Protein AF-A0A258FAR1-F1 (afdb_monomer)

Foldseek 3Di:
DDDDADDPPDDPPPDDPDDPPHDDDDDPDDDAQKWKADPNDTHHDPPQWFDFDAQAIKMWGNDQLPDAKFKDAPNHTFAFDPDDDRTGMTRCGRGTTGIDMDHPDPPCVVVVVVVVVVVVVVVCVVVVVPPPDPPDDDDDDD

Radius of gyration: 28.48 Å; Cα contacts (8 Å, |Δi|>4): 164; chains: 1; bounding box: 84×45×76 Å

Mean predicted aligned error: 14.98 Å

Structure (mmCIF, N/CA/C/O backbone):
data_AF-A0A258FAR1-F1
#
_entry.id   AF-A0A258FAR1-F1
#
loop_
_atom_site.group_PDB
_atom_site.id
_atom_site.type_symbol
_atom_site.label_atom_id
_atom_site.label_alt_id
_atom_site.label_comp_id
_atom_site.label_asym_id
_atom_site.label_entity_id
_atom_site.label_seq_id
_atom_site.pdbx_PDB_ins_code
_atom_site.Cartn_x
_atom_site.Cartn_y
_atom_site.Cartn_z
_atom_site.occupancy
_atom_site.B_iso_or_equiv
_atom_site.auth_seq_id
_atom_site.auth_comp_id
_atom_site.auth_asym_id
_atom_site.auth_atom_id
_atom_site.pdbx_PDB_model_num
ATOM 1 N N . ASP A 1 1 ? 23.858 -3.949 33.176 1.00 39.06 1 ASP A N 1
ATOM 2 C CA . ASP A 1 1 ? 22.971 -5.004 32.671 1.00 39.06 1 ASP A CA 1
ATOM 3 C C . ASP A 1 1 ? 22.812 -4.827 31.179 1.00 39.06 1 ASP A C 1
ATOM 5 O O . ASP A 1 1 ? 22.291 -3.805 30.756 1.00 39.06 1 ASP A O 1
ATOM 9 N N . ASP A 1 2 ? 23.353 -5.766 30.407 1.00 45.97 2 ASP A N 1
ATOM 10 C CA . ASP A 1 2 ? 23.150 -5.858 28.962 1.00 45.97 2 ASP A CA 1
ATOM 11 C C . ASP A 1 2 ? 22.066 -6.914 28.734 1.00 45.97 2 ASP A C 1
ATOM 13 O O . ASP A 1 2 ? 22.287 -8.109 28.941 1.00 45.97 2 ASP A O 1
ATOM 17 N N . GLU A 1 3 ? 20.866 -6.461 28.393 1.00 53.81 3 GLU A N 1
ATOM 18 C CA . GLU A 1 3 ? 19.691 -7.307 28.204 1.00 53.81 3 GLU A CA 1
ATOM 19 C C . GLU A 1 3 ? 19.602 -7.694 26.720 1.00 53.81 3 GLU A C 1
ATOM 21 O O . GLU A 1 3 ? 19.384 -6.847 25.853 1.00 53.81 3 GLU A O 1
ATOM 26 N N . ILE A 1 4 ? 19.843 -8.970 26.398 1.00 56.91 4 ILE A N 1
ATOM 27 C CA . ILE A 1 4 ? 19.803 -9.461 25.013 1.00 56.91 4 ILE A CA 1
ATOM 28 C C . ILE A 1 4 ? 18.415 -10.039 24.722 1.00 56.91 4 ILE A C 1
ATOM 30 O O . ILE A 1 4 ? 18.067 -11.123 25.186 1.00 56.91 4 ILE A O 1
ATOM 34 N N . LEU A 1 5 ? 17.636 -9.311 23.919 1.00 51.12 5 LEU A N 1
ATOM 35 C CA . LEU A 1 5 ? 16.339 -9.737 23.389 1.00 51.12 5 LEU A CA 1
ATOM 36 C C . LEU A 1 5 ? 16.510 -10.893 22.387 1.00 51.12 5 LEU A C 1
ATOM 38 O O . LEU A 1 5 ? 17.270 -10.787 21.423 1.00 51.12 5 LEU A O 1
ATOM 42 N N . ALA A 1 6 ? 15.776 -11.989 22.590 1.00 56.69 6 ALA A N 1
ATOM 43 C CA . ALA A 1 6 ? 15.751 -13.131 21.677 1.00 56.69 6 ALA A CA 1
ATOM 44 C C . ALA A 1 6 ? 14.538 -13.056 20.732 1.00 56.69 6 ALA A C 1
ATOM 46 O O . ALA A 1 6 ? 13.396 -12.956 21.176 1.00 56.69 6 ALA A O 1
ATOM 47 N N . VAL A 1 7 ? 14.774 -13.145 19.418 1.00 55.59 7 VAL A N 1
ATOM 48 C CA . VAL A 1 7 ? 13.720 -13.161 18.387 1.00 55.59 7 VAL A CA 1
ATOM 49 C C . VAL A 1 7 ? 13.509 -14.596 17.899 1.00 55.59 7 VAL A C 1
ATOM 51 O O . VAL A 1 7 ? 14.341 -15.141 17.178 1.00 55.59 7 VAL A O 1
ATOM 54 N N . GLY A 1 8 ? 12.389 -15.216 18.283 1.00 53.84 8 GLY A N 1
ATOM 55 C CA . GLY A 1 8 ? 12.101 -16.632 18.000 1.00 53.84 8 GLY A CA 1
ATOM 56 C C . GLY A 1 8 ? 11.613 -16.958 16.579 1.00 53.84 8 GLY A C 1
ATOM 57 O O . GLY A 1 8 ? 11.568 -18.128 16.216 1.00 53.84 8 GLY A O 1
ATOM 58 N N . ASN A 1 9 ? 11.266 -15.954 15.765 1.00 50.09 9 ASN A N 1
ATOM 59 C CA . ASN A 1 9 ? 10.648 -16.154 14.443 1.00 50.09 9 ASN A CA 1
ATOM 60 C C . ASN A 1 9 ? 11.607 -15.984 13.248 1.00 50.09 9 ASN A C 1
ATOM 62 O O . ASN A 1 9 ? 11.169 -16.024 12.100 1.00 50.09 9 ASN A O 1
ATOM 66 N N . ALA A 1 10 ? 12.909 -15.801 13.482 1.00 52.12 10 ALA A N 1
ATOM 67 C CA . ALA A 1 10 ? 13.894 -15.684 12.409 1.00 52.12 10 ALA A CA 1
ATOM 68 C C . ALA A 1 10 ? 14.504 -17.056 12.077 1.00 52.12 10 ALA A C 1
ATOM 70 O O . ALA A 1 10 ? 15.287 -17.613 12.852 1.00 52.12 10 ALA A O 1
ATOM 71 N N . ALA A 1 11 ? 14.173 -17.601 10.905 1.00 43.62 11 ALA A N 1
ATOM 72 C CA . ALA A 1 11 ? 14.836 -18.791 10.382 1.00 43.62 11 ALA A CA 1
ATOM 73 C C . ALA A 1 11 ? 16.337 -18.498 10.180 1.00 43.62 11 ALA A C 1
ATOM 75 O O . ALA A 1 11 ? 16.702 -17.685 9.336 1.00 43.62 11 ALA A O 1
ATOM 76 N N . GLY A 1 12 ? 17.203 -19.141 10.973 1.00 47.19 12 GLY A N 1
ATOM 77 C CA . GLY A 1 12 ? 18.665 -18.999 10.886 1.00 47.19 12 GLY A CA 1
ATOM 78 C C . GLY A 1 12 ? 19.369 -18.508 12.157 1.00 47.19 12 GLY A C 1
ATOM 79 O O . GLY A 1 12 ? 20.593 -18.579 12.222 1.00 47.19 12 GLY A O 1
ATOM 80 N N . LEU A 1 13 ? 18.642 -18.083 13.197 1.00 49.16 13 LEU A N 1
ATOM 81 C CA . LEU A 1 13 ? 19.234 -17.750 14.503 1.00 49.16 13 LEU A CA 1
ATOM 82 C C . LEU A 1 13 ? 19.354 -18.999 15.394 1.00 49.16 13 LEU A C 1
ATOM 84 O O . LEU A 1 13 ? 18.712 -19.125 16.432 1.00 49.16 13 LEU A O 1
ATOM 88 N N . THR A 1 14 ? 20.178 -19.962 14.986 1.00 50.88 14 THR A N 1
ATOM 89 C CA . THR A 1 14 ? 20.455 -21.178 15.769 1.00 50.88 14 THR A CA 1
ATOM 90 C C . THR A 1 14 ? 21.650 -20.976 16.697 1.00 50.88 14 THR A C 1
ATOM 92 O O . THR A 1 14 ? 22.702 -21.548 16.448 1.00 50.88 14 THR A O 1
ATOM 95 N N . HIS A 1 15 ? 21.510 -20.126 17.715 1.00 48.28 15 HIS A N 1
ATOM 96 C CA . HIS A 1 15 ? 22.126 -20.260 19.048 1.00 48.28 15 HIS A CA 1
ATOM 97 C C . HIS A 1 15 ? 22.167 -18.899 19.752 1.00 48.28 15 HIS A C 1
ATOM 99 O O . HIS A 1 15 ? 23.048 -18.079 19.512 1.00 48.28 15 HIS A O 1
ATOM 105 N N . SER A 1 16 ? 21.274 -18.720 20.716 1.00 48.56 16 SER A N 1
ATOM 106 C CA . SER A 1 16 ? 21.614 -18.024 21.953 1.00 48.56 16 SER A CA 1
ATOM 107 C C . SER A 1 16 ? 21.322 -19.007 23.081 1.00 48.56 16 SER A C 1
ATOM 109 O O . SER A 1 16 ? 20.335 -19.743 23.009 1.00 48.56 16 SER A O 1
ATOM 111 N N . ALA A 1 17 ? 22.217 -19.113 24.063 1.00 50.06 17 ALA A N 1
ATOM 112 C CA . ALA A 1 17 ? 21.978 -19.973 25.212 1.00 50.06 17 ALA A CA 1
ATOM 113 C C . ALA A 1 17 ? 20.730 -19.447 25.926 1.00 50.06 17 ALA A C 1
ATOM 115 O O . ALA A 1 17 ? 20.729 -18.309 26.386 1.00 50.06 17 ALA A O 1
ATOM 116 N N . ALA A 1 18 ? 19.665 -20.251 25.964 1.00 53.69 18 ALA A N 1
ATOM 117 C CA . ALA A 1 18 ? 18.466 -19.929 26.721 1.00 53.69 18 ALA A CA 1
ATOM 118 C C . ALA A 1 18 ? 18.882 -19.665 28.176 1.00 53.69 18 ALA A C 1
ATOM 120 O O . ALA A 1 18 ? 19.283 -20.591 28.881 1.00 53.69 18 ALA A O 1
A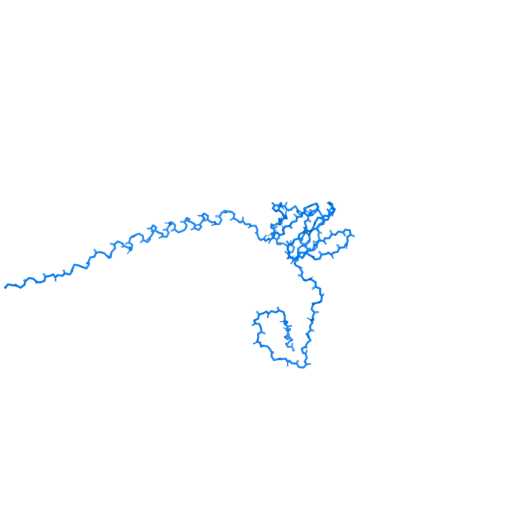TOM 121 N N . SER A 1 19 ? 18.869 -18.401 28.600 1.00 59.81 19 SER A N 1
ATOM 122 C CA . SER A 1 19 ? 18.984 -18.067 30.014 1.00 59.81 19 SER A CA 1
ATOM 123 C C . SER A 1 19 ? 17.632 -18.321 30.673 1.00 59.81 19 SER A C 1
ATOM 125 O O . SER A 1 19 ? 16.583 -18.204 30.039 1.00 59.81 19 SER A O 1
ATOM 127 N N . GLU A 1 20 ? 17.634 -18.625 31.969 1.00 58.94 20 GLU A N 1
ATOM 128 C CA . GLU A 1 20 ? 16.407 -18.775 32.770 1.00 58.94 20 GLU A CA 1
ATOM 129 C C . GLU A 1 20 ? 15.594 -17.466 32.877 1.00 58.94 20 GLU A C 1
ATOM 131 O O . GLU A 1 20 ? 14.507 -17.449 33.445 1.00 58.94 20 GLU A O 1
ATOM 136 N N . THR A 1 21 ? 16.118 -16.371 32.319 1.00 62.81 21 THR A N 1
ATOM 137 C CA . THR A 1 21 ? 15.508 -15.038 32.265 1.00 62.81 21 THR A CA 1
ATOM 138 C C . THR A 1 21 ? 14.991 -14.659 30.876 1.00 62.81 21 THR A C 1
ATOM 140 O O . THR A 1 21 ? 14.527 -13.538 30.695 1.00 62.81 21 THR A O 1
ATOM 143 N N . ALA A 1 22 ? 15.079 -15.545 29.879 1.00 61.03 22 ALA A N 1
ATOM 144 C CA . ALA A 1 22 ? 14.595 -15.248 28.537 1.00 61.03 22 ALA A CA 1
ATOM 145 C C . ALA A 1 22 ? 13.059 -15.316 28.480 1.00 61.03 22 ALA A C 1
ATOM 147 O O . ALA A 1 22 ? 12.466 -16.383 28.653 1.00 61.03 22 ALA A O 1
ATOM 148 N N . GLU A 1 23 ? 12.413 -14.185 28.195 1.00 63.97 23 GLU A N 1
ATOM 149 C CA . GLU A 1 23 ? 10.971 -14.118 27.960 1.00 63.97 23 GLU A CA 1
ATOM 150 C C . GLU A 1 23 ? 10.670 -14.295 26.466 1.00 63.97 23 GLU A C 1
ATOM 152 O O . GLU A 1 23 ? 11.135 -13.536 25.614 1.00 63.97 23 GLU A O 1
ATOM 157 N N . VAL A 1 24 ? 9.909 -15.342 26.132 1.00 67.38 24 VAL A N 1
ATOM 158 C CA . VAL A 1 24 ? 9.494 -15.629 24.755 1.00 67.38 24 VAL A CA 1
ATOM 159 C C . VAL A 1 24 ? 8.112 -15.037 24.522 1.00 67.38 24 VAL A C 1
ATOM 161 O O . VAL A 1 24 ? 7.101 -15.586 24.960 1.00 67.38 24 VAL A O 1
ATOM 164 N N . PHE A 1 25 ? 8.058 -13.944 23.768 1.00 60.19 25 PHE A N 1
ATOM 165 C CA . PHE A 1 25 ? 6.801 -13.356 23.324 1.00 60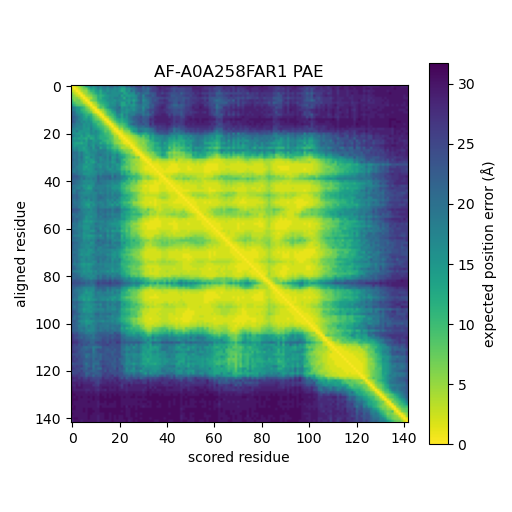.19 25 PHE A CA 1
ATOM 166 C C . PHE A 1 25 ? 6.345 -14.027 22.029 1.00 60.19 25 PHE A C 1
ATOM 168 O O . PHE A 1 25 ? 6.960 -13.870 20.973 1.00 60.19 25 PHE A O 1
ATOM 175 N N . THR A 1 26 ? 5.248 -14.779 22.098 1.00 68.06 26 THR A N 1
ATOM 176 C CA . THR A 1 26 ? 4.589 -15.278 20.887 1.00 68.06 26 THR A CA 1
ATOM 177 C C . THR A 1 26 ? 3.678 -14.184 20.354 1.00 68.06 26 THR A C 1
ATOM 179 O O . THR A 1 26 ? 2.729 -13.784 21.026 1.00 68.06 26 THR A O 1
ATOM 182 N N . VAL A 1 27 ? 3.950 -13.703 19.143 1.00 69.75 27 VAL A N 1
ATOM 183 C CA . VAL A 1 27 ? 3.028 -12.799 18.449 1.00 69.75 27 VAL A CA 1
ATOM 184 C C . VAL A 1 27 ? 1.846 -13.631 17.960 1.00 69.75 27 VAL A C 1
ATOM 186 O O . VAL A 1 27 ? 2.008 -14.520 17.126 1.00 69.75 27 VAL A O 1
ATOM 189 N N . VAL A 1 28 ? 0.666 -13.379 18.526 1.00 67.38 28 VAL A N 1
ATOM 190 C CA . VAL A 1 28 ? -0.577 -14.071 18.169 1.00 67.38 28 VAL A CA 1
ATOM 191 C C . VAL A 1 28 ? -1.350 -13.201 17.181 1.00 67.38 28 VAL A C 1
ATOM 193 O O . VAL A 1 28 ? -1.677 -12.061 17.495 1.00 67.38 28 VAL A O 1
ATOM 196 N N . GLY A 1 29 ? -1.657 -13.742 16.002 1.00 66.62 29 GLY A N 1
ATOM 197 C CA . GLY A 1 29 ? -2.395 -13.042 14.946 1.00 66.62 29 GLY A CA 1
ATOM 198 C C . GLY A 1 29 ? -1.596 -12.890 13.652 1.00 66.62 29 GLY A C 1
ATOM 199 O O . GLY A 1 29 ? -0.439 -13.300 13.562 1.00 66.62 29 GLY A O 1
ATOM 200 N N . LEU A 1 30 ? -2.239 -12.331 12.625 1.00 73.81 30 LEU A N 1
ATOM 201 C CA . LEU A 1 30 ? -1.592 -12.075 11.343 1.00 73.81 30 LEU A CA 1
ATOM 202 C C . LEU A 1 30 ? -0.690 -10.845 11.461 1.00 73.81 30 LEU A C 1
ATOM 204 O O . LEU A 1 30 ? -1.161 -9.754 11.774 1.00 73.81 30 LEU A O 1
ATOM 208 N N . VAL A 1 31 ? 0.601 -11.023 11.195 1.00 77.69 31 VAL A N 1
ATOM 209 C CA . VAL A 1 31 ? 1.558 -9.917 11.135 1.00 77.69 31 VAL A CA 1
ATOM 210 C C . VAL A 1 31 ? 1.592 -9.410 9.702 1.00 77.69 31 VAL A C 1
ATOM 212 O O . VAL A 1 31 ? 1.953 -10.154 8.793 1.00 77.69 31 VAL A O 1
ATOM 215 N N . SER A 1 32 ? 1.216 -8.150 9.499 1.00 86.75 32 SER A N 1
ATOM 216 C CA . SER A 1 32 ? 1.317 -7.486 8.203 1.00 86.75 32 SER A CA 1
ATOM 217 C C . SER A 1 32 ? 1.933 -6.105 8.358 1.00 86.75 32 SER A C 1
ATOM 219 O O . SER A 1 32 ? 1.680 -5.404 9.337 1.00 86.75 32 SER A O 1
ATOM 221 N N . ARG A 1 33 ? 2.743 -5.717 7.370 1.00 91.25 33 ARG A N 1
ATOM 222 C CA . ARG A 1 33 ? 3.299 -4.361 7.255 1.00 91.25 33 ARG A CA 1
ATOM 223 C C . ARG A 1 33 ? 2.279 -3.372 6.694 1.00 91.25 33 ARG A C 1
ATOM 225 O O . ARG A 1 33 ? 2.531 -2.177 6.726 1.00 91.25 33 ARG A O 1
ATOM 232 N N . ALA A 1 34 ? 1.161 -3.863 6.164 1.00 93.75 34 ALA A N 1
ATOM 233 C CA . ALA A 1 34 ? 0.111 -3.053 5.573 1.00 93.75 34 ALA A CA 1
ATOM 234 C C . ALA A 1 34 ? -1.232 -3.384 6.228 1.00 93.75 34 ALA A C 1
ATOM 236 O O . ALA A 1 34 ? -1.566 -4.553 6.440 1.00 93.75 34 ALA A O 1
ATOM 237 N N . ASN A 1 35 ? -2.008 -2.354 6.545 1.00 94.31 35 ASN A N 1
ATOM 238 C CA . ASN A 1 35 ? -3.293 -2.486 7.220 1.00 94.31 35 ASN A CA 1
ATOM 239 C C . ASN A 1 35 ? -4.351 -1.642 6.510 1.00 94.31 35 ASN A C 1
ATOM 241 O O . ASN A 1 35 ? -4.096 -0.496 6.150 1.00 94.31 35 ASN A O 1
ATOM 245 N N . ILE A 1 36 ? -5.541 -2.206 6.336 1.00 94.69 36 ILE A N 1
ATOM 246 C CA . ILE A 1 36 ? -6.713 -1.502 5.819 1.00 94.69 36 ILE A CA 1
ATOM 247 C C . ILE A 1 36 ? -7.440 -0.884 7.006 1.00 94.69 36 ILE A C 1
ATOM 249 O O . ILE A 1 36 ? -7.711 -1.579 7.989 1.00 94.69 36 ILE A O 1
ATOM 253 N N . VAL A 1 37 ? -7.767 0.398 6.906 1.00 93.25 37 VAL A N 1
ATOM 254 C CA . VAL A 1 37 ? -8.583 1.103 7.890 1.00 93.25 37 VAL A CA 1
ATOM 255 C C . VAL A 1 37 ? -9.936 1.415 7.262 1.00 93.25 37 VAL A C 1
ATOM 257 O O . VAL A 1 37 ? -10.017 2.090 6.237 1.00 93.25 37 VAL A O 1
ATOM 260 N N . ASP A 1 38 ? -10.995 0.898 7.878 1.00 91.94 38 ASP A N 1
ATOM 261 C CA . ASP A 1 38 ? -12.385 1.060 7.443 1.00 91.94 38 ASP A CA 1
ATOM 262 C C . ASP A 1 38 ? -13.253 1.431 8.651 1.00 91.94 38 ASP A C 1
ATOM 264 O O . ASP A 1 38 ? -13.382 0.648 9.598 1.00 91.94 38 ASP A O 1
ATOM 268 N N . GLY A 1 39 ? -13.773 2.662 8.683 1.00 85.38 39 GLY A N 1
ATOM 269 C CA . GLY A 1 39 ? -14.600 3.149 9.795 1.00 85.38 39 GLY A CA 1
ATOM 270 C C . GLY A 1 39 ? -13.941 3.044 11.181 1.00 85.38 39 GLY A C 1
ATOM 271 O O . GLY A 1 39 ? -14.633 2.857 12.180 1.00 85.38 39 GLY A O 1
ATOM 272 N N . GLY A 1 40 ? -12.605 3.106 11.252 1.00 84.69 40 GLY A N 1
ATOM 273 C CA . GLY A 1 40 ? -11.824 2.922 12.485 1.00 84.69 40 GLY A CA 1
ATOM 274 C C . GLY A 1 40 ? -11.481 1.465 12.823 1.00 84.69 40 GLY A C 1
ATOM 275 O O . GLY A 1 40 ? -10.771 1.216 13.797 1.00 84.69 40 GLY A O 1
ATOM 276 N N . THR A 1 41 ? -11.933 0.501 12.020 1.00 89.44 41 THR A N 1
ATOM 277 C CA . THR A 1 41 ? -11.511 -0.899 12.122 1.00 89.44 41 THR A CA 1
ATOM 278 C C . THR A 1 41 ? -10.209 -1.091 11.362 1.00 89.44 41 THR A C 1
ATOM 280 O O . THR A 1 41 ? -10.149 -0.835 10.163 1.00 89.44 41 THR A O 1
ATOM 283 N N . LEU A 1 42 ? -9.177 -1.574 12.054 1.00 90.00 42 LEU A N 1
ATOM 284 C CA . LEU A 1 42 ? -7.872 -1.865 11.471 1.00 90.00 42 LEU A CA 1
ATOM 285 C C . LEU A 1 42 ? -7.758 -3.361 11.155 1.00 90.00 42 LEU A C 1
ATOM 287 O O . LEU A 1 42 ? -7.837 -4.198 12.055 1.00 90.00 42 LEU A O 1
ATOM 291 N N . THR A 1 43 ? -7.573 -3.689 9.877 1.00 92.81 43 THR A N 1
ATOM 292 C CA . THR A 1 43 ? -7.499 -5.068 9.374 1.00 92.81 43 THR A CA 1
ATOM 293 C C . THR A 1 43 ? -6.156 -5.313 8.679 1.00 92.81 43 THR A C 1
ATOM 295 O O . THR A 1 43 ? -5.876 -4.657 7.674 1.00 92.81 43 THR A O 1
ATOM 298 N N . PRO A 1 44 ? -5.325 -6.258 9.155 1.00 93.19 44 PRO A N 1
ATOM 299 C CA . PRO A 1 44 ? -4.069 -6.603 8.495 1.00 93.19 44 PRO A CA 1
ATOM 300 C C . PRO A 1 44 ? -4.299 -7.159 7.088 1.00 93.19 44 PRO A C 1
ATOM 302 O O . PRO A 1 44 ? -5.146 -8.033 6.891 1.00 93.19 44 PRO A O 1
ATOM 305 N N . VAL A 1 45 ? -3.519 -6.690 6.112 1.00 93.50 45 VAL A N 1
ATOM 306 C CA . VAL A 1 45 ? -3.559 -7.227 4.744 1.00 93.50 45 VAL A CA 1
ATOM 307 C C . VAL A 1 45 ? -3.025 -8.656 4.754 1.00 93.50 45 VAL A C 1
ATOM 309 O O . VAL A 1 45 ? -1.886 -8.890 5.163 1.00 93.50 45 VAL A O 1
ATOM 312 N N . ALA A 1 46 ? -3.840 -9.601 4.285 1.00 90.25 46 ALA A N 1
ATOM 313 C CA . ALA A 1 46 ? -3.484 -11.010 4.195 1.00 90.25 46 ALA A CA 1
ATOM 314 C C . ALA A 1 46 ? -2.932 -11.359 2.816 1.00 90.25 46 ALA A C 1
ATOM 316 O O . ALA A 1 46 ? -3.482 -10.941 1.803 1.00 90.25 46 ALA A O 1
ATOM 317 N N . GLU A 1 47 ? -1.828 -12.112 2.794 1.00 88.38 47 GLU A N 1
ATOM 318 C CA . GLU A 1 47 ? -1.200 -12.638 1.568 1.00 88.38 47 GLU A CA 1
ATOM 319 C C . GLU A 1 4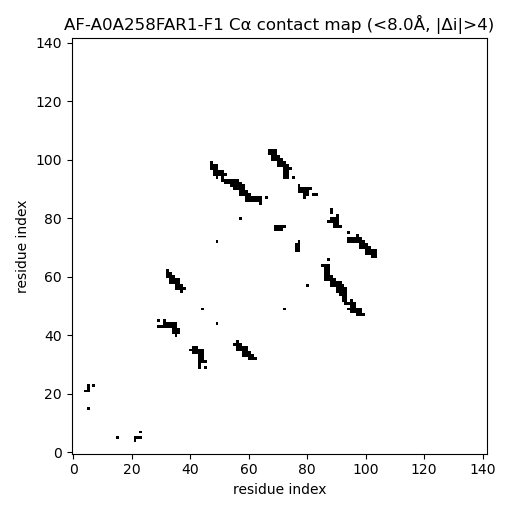7 ? -0.862 -11.566 0.512 1.00 88.38 47 GLU A C 1
ATOM 321 O O . GLU A 1 47 ? -0.689 -11.873 -0.663 1.00 88.38 47 GLU A O 1
ATOM 326 N N . GLY A 1 48 ? -0.759 -10.297 0.923 1.00 91.19 48 GLY A N 1
ATOM 327 C CA . GLY A 1 48 ? -0.537 -9.177 0.008 1.00 91.19 48 GLY A CA 1
ATOM 328 C C . GLY A 1 48 ? -1.722 -8.887 -0.916 1.00 91.19 48 GLY A C 1
ATOM 329 O O . GLY A 1 48 ? -1.519 -8.295 -1.970 1.00 91.19 48 GLY A O 1
ATOM 330 N N . VAL A 1 49 ? -2.946 -9.296 -0.566 1.00 94.75 49 VAL A N 1
ATOM 331 C CA . VAL A 1 49 ? -4.144 -9.058 -1.382 1.00 94.75 49 VAL A CA 1
ATOM 332 C C . VAL A 1 49 ? -5.121 -8.153 -0.641 1.00 94.75 49 VAL A C 1
ATOM 334 O O . VAL A 1 49 ? -5.511 -8.415 0.496 1.00 94.75 49 VAL A O 1
ATOM 337 N N . ILE A 1 50 ? -5.548 -7.088 -1.315 1.00 95.50 50 ILE A N 1
ATOM 338 C CA . ILE A 1 50 ? -6.598 -6.189 -0.852 1.00 95.50 50 ILE A CA 1
ATOM 339 C C . ILE A 1 50 ? -7.964 -6.734 -1.292 1.00 95.50 50 ILE A C 1
ATOM 341 O O . ILE A 1 50 ? -8.195 -6.888 -2.495 1.00 95.50 50 ILE A O 1
ATOM 345 N N . PRO A 1 51 ? -8.894 -6.997 -0.358 1.00 94.38 51 PRO A N 1
ATOM 346 C CA . PRO A 1 51 ? -10.259 -7.367 -0.697 1.00 94.38 51 PRO A CA 1
ATOM 347 C C . PRO A 1 51 ? -11.062 -6.164 -1.210 1.00 94.38 51 PRO A C 1
ATOM 349 O O . PRO A 1 51 ? -10.782 -5.007 -0.878 1.00 94.38 51 PRO A O 1
ATOM 352 N N . GLU A 1 52 ? -12.121 -6.448 -1.963 1.00 93.75 52 GLU A N 1
ATOM 353 C CA . GLU A 1 52 ? -13.152 -5.462 -2.298 1.00 93.75 52 GLU A CA 1
ATOM 354 C C . GLU A 1 52 ? -13.773 -4.856 -1.031 1.00 93.75 52 GLU A C 1
ATOM 356 O O . GLU A 1 52 ? -13.814 -5.481 0.033 1.00 93.75 52 GLU A O 1
ATOM 361 N N . GLY A 1 53 ? -14.260 -3.624 -1.136 1.00 91.12 53 GLY A N 1
ATOM 362 C CA . GLY A 1 53 ? -14.904 -2.939 -0.025 1.00 91.12 53 GLY A CA 1
ATOM 363 C C . GLY A 1 53 ? -15.292 -1.503 -0.367 1.00 91.12 53 GLY A C 1
ATOM 364 O O . GLY A 1 53 ? -15.156 -1.091 -1.520 1.00 91.12 53 GLY A O 1
ATOM 365 N N . PRO A 1 54 ? -15.804 -0.756 0.622 1.00 88.94 54 PRO A N 1
ATOM 366 C CA . PRO A 1 54 ? -16.332 0.586 0.416 1.00 88.94 54 PRO A CA 1
ATOM 367 C C . PRO A 1 54 ? -15.253 1.609 0.021 1.00 88.94 54 PRO A C 1
ATOM 369 O O . PRO A 1 54 ? -14.050 1.394 0.191 1.00 88.94 54 PRO A O 1
ATOM 372 N N . SER A 1 55 ? -15.704 2.732 -0.539 1.00 89.69 55 SER A N 1
ATOM 373 C CA . SER A 1 55 ? -14.866 3.752 -1.183 1.00 89.69 55 SER A CA 1
ATOM 374 C C . SER A 1 55 ? -14.140 4.702 -0.222 1.00 89.69 55 SER A C 1
ATOM 376 O O . SER A 1 55 ? -13.368 5.545 -0.670 1.00 89.69 55 SER A O 1
ATOM 378 N N . ASP A 1 56 ? -14.407 4.622 1.075 1.00 89.94 56 ASP A N 1
ATOM 379 C CA . ASP A 1 56 ? -13.854 5.487 2.124 1.00 89.94 56 ASP A CA 1
ATOM 380 C C . ASP A 1 56 ? -12.702 4.838 2.906 1.00 89.94 56 ASP A C 1
ATOM 382 O O . ASP A 1 56 ? -12.147 5.444 3.822 1.00 89.94 56 ASP A O 1
ATOM 386 N N . ARG A 1 57 ? -12.296 3.627 2.515 1.00 94.06 57 ARG A N 1
ATOM 387 C CA . ARG A 1 57 ? -11.177 2.916 3.134 1.00 94.06 57 ARG A CA 1
ATOM 388 C C . ARG A 1 57 ? -9.842 3.590 2.848 1.00 94.06 57 ARG A C 1
ATOM 390 O O . ARG A 1 57 ? -9.596 4.105 1.750 1.00 94.06 57 ARG A O 1
ATOM 397 N N . THR A 1 58 ? -8.931 3.466 3.803 1.00 95.19 58 THR A N 1
ATOM 398 C CA . THR A 1 58 ? -7.526 3.844 3.642 1.00 95.19 58 THR A CA 1
ATOM 399 C C . THR A 1 58 ? -6.605 2.651 3.863 1.00 95.19 58 THR A C 1
ATOM 401 O O . THR A 1 58 ? -6.980 1.638 4.455 1.00 95.19 58 THR A O 1
ATOM 404 N N . LEU A 1 59 ? -5.391 2.760 3.332 1.00 94.75 59 LEU A N 1
ATOM 405 C CA . LEU A 1 59 ? -4.317 1.792 3.509 1.00 94.75 59 LEU A CA 1
ATOM 406 C C . LEU A 1 59 ? -3.177 2.463 4.272 1.00 94.75 59 LEU A C 1
ATOM 408 O O . LEU A 1 59 ? -2.639 3.463 3.804 1.00 94.75 59 LEU A O 1
ATOM 412 N N . THR A 1 60 ? -2.786 1.900 5.408 1.00 94.56 60 THR A N 1
ATOM 413 C CA . THR A 1 60 ? -1.658 2.374 6.215 1.00 94.56 60 THR A CA 1
ATOM 414 C C . THR A 1 60 ? -0.504 1.383 6.138 1.00 94.56 60 THR A C 1
ATOM 416 O O . THR A 1 60 ? -0.703 0.178 6.324 1.00 94.56 60 THR A O 1
ATOM 419 N N . ILE A 1 61 ? 0.705 1.885 5.896 1.00 94.12 61 ILE A N 1
ATOM 420 C CA . ILE A 1 61 ? 1.930 1.086 5.795 1.00 94.12 61 ILE A CA 1
ATOM 421 C C . ILE A 1 61 ? 2.828 1.387 6.998 1.00 94.12 61 ILE A C 1
ATOM 423 O O . ILE A 1 61 ? 3.073 2.539 7.341 1.00 94.12 61 ILE A O 1
ATOM 427 N N . SER A 1 62 ? 3.321 0.341 7.657 1.00 92.38 62 SER A N 1
ATOM 428 C CA . SER A 1 62 ? 4.245 0.420 8.792 1.00 92.38 62 SER A CA 1
ATOM 429 C C . SER A 1 62 ? 5.679 0.685 8.320 1.00 92.38 62 SER A C 1
ATOM 431 O O . SER A 1 62 ? 6.549 -0.181 8.424 1.00 92.38 62 SER A O 1
ATOM 433 N N . GLU A 1 63 ? 5.896 1.881 7.784 1.00 91.00 63 GLU A N 1
ATOM 434 C CA . GLU A 1 63 ? 7.192 2.438 7.386 1.00 91.00 63 GLU A CA 1
ATOM 435 C C . GLU A 1 63 ? 7.388 3.808 8.061 1.00 91.00 63 GLU A C 1
ATOM 437 O O . GLU A 1 63 ? 6.410 4.406 8.523 1.00 91.00 63 GLU A O 1
ATOM 442 N N . PRO A 1 64 ? 8.626 4.323 8.151 1.00 88.88 64 PRO A N 1
ATOM 443 C CA . PRO A 1 64 ? 8.871 5.679 8.630 1.00 88.88 64 PRO A CA 1
ATOM 444 C C . PRO A 1 64 ? 8.062 6.722 7.836 1.00 88.88 64 PRO A C 1
ATOM 446 O O . PRO A 1 64 ? 7.929 6.573 6.618 1.00 88.88 64 PRO A O 1
ATOM 449 N N . PRO A 1 65 ? 7.570 7.796 8.480 1.00 83.12 65 PRO A N 1
ATOM 450 C CA . PRO A 1 65 ? 6.693 8.786 7.844 1.00 83.12 65 PRO A CA 1
ATOM 451 C C . PRO A 1 65 ? 7.338 9.519 6.660 1.00 83.12 65 PRO A C 1
ATOM 453 O O . PRO A 1 65 ? 6.633 9.918 5.741 1.00 83.12 65 PRO A O 1
ATOM 456 N N . ASP A 1 66 ? 8.667 9.651 6.652 1.00 83.50 66 ASP A N 1
ATOM 457 C CA . ASP A 1 66 ? 9.422 10.340 5.597 1.00 83.50 66 ASP A CA 1
ATOM 458 C C . ASP A 1 66 ? 9.881 9.406 4.461 1.00 83.50 66 ASP A C 1
ATOM 460 O O . ASP A 1 66 ? 10.736 9.775 3.653 1.00 83.50 66 ASP A O 1
ATOM 464 N N . THR A 1 67 ? 9.368 8.173 4.409 1.00 85.31 67 THR A N 1
ATOM 465 C CA . THR A 1 67 ? 9.733 7.220 3.354 1.00 85.31 67 THR A CA 1
ATOM 466 C C . THR A 1 67 ? 8.982 7.567 2.076 1.00 85.31 67 THR A C 1
ATOM 468 O O . THR A 1 67 ? 7.752 7.565 2.057 1.00 85.31 67 THR A O 1
ATOM 471 N N . ASP A 1 68 ? 9.721 7.829 0.999 1.00 87.50 68 ASP A N 1
ATOM 472 C CA . ASP A 1 68 ? 9.134 7.957 -0.331 1.00 87.50 68 ASP A CA 1
ATOM 473 C C . ASP A 1 68 ? 8.753 6.556 -0.821 1.00 87.50 68 ASP A C 1
ATOM 475 O O . ASP A 1 68 ? 9.618 5.719 -1.089 1.00 87.50 68 ASP A O 1
ATOM 479 N N . LEU A 1 69 ? 7.453 6.268 -0.830 1.00 91.25 69 LEU A N 1
ATOM 480 C CA . LEU A 1 69 ? 6.903 4.965 -1.186 1.00 91.25 69 LEU A CA 1
ATOM 481 C C . LEU A 1 69 ? 5.929 5.122 -2.340 1.00 91.25 69 LEU A C 1
ATOM 483 O O . LEU A 1 69 ? 4.939 5.854 -2.248 1.00 91.25 69 LEU A O 1
ATOM 487 N N . GLU A 1 70 ? 6.164 4.335 -3.379 1.00 94.12 70 GLU A N 1
ATOM 488 C CA . GLU A 1 70 ? 5.198 4.105 -4.435 1.00 94.12 70 GLU A CA 1
ATOM 489 C C . GLU A 1 70 ? 4.299 2.931 -4.031 1.00 94.12 70 GLU A C 1
ATOM 491 O O . GLU A 1 70 ? 4.793 1.853 -3.694 1.00 94.12 70 GLU A O 1
ATOM 496 N N . VAL A 1 71 ? 2.979 3.134 -4.044 1.00 95.25 71 VAL A N 1
ATOM 497 C CA . VAL A 1 71 ? 1.998 2.132 -3.597 1.00 95.25 71 VAL A CA 1
ATOM 498 C C . VAL A 1 71 ? 0.993 1.865 -4.702 1.00 95.25 71 VAL A C 1
ATOM 500 O O . VAL A 1 71 ? 0.321 2.780 -5.174 1.00 95.25 71 VAL A O 1
ATOM 503 N N . ARG A 1 72 ? 0.853 0.599 -5.092 1.00 96.19 72 ARG A N 1
ATOM 504 C CA . ARG A 1 72 ? -0.059 0.143 -6.139 1.00 96.19 72 ARG A CA 1
ATOM 505 C C . ARG A 1 72 ? -0.951 -0.985 -5.638 1.00 96.19 72 ARG A C 1
ATOM 507 O O . ARG A 1 72 ? -0.496 -1.907 -4.967 1.00 96.19 72 ARG A O 1
ATOM 514 N N . VAL A 1 73 ? -2.223 -0.944 -6.020 1.00 96.88 73 VAL A N 1
ATOM 515 C CA . VAL A 1 73 ? -3.195 -2.016 -5.771 1.00 96.88 73 VAL A CA 1
ATOM 516 C C . VAL A 1 73 ? -3.840 -2.411 -7.089 1.00 96.88 73 VAL A C 1
ATOM 518 O O . VAL A 1 73 ? -4.393 -1.567 -7.793 1.00 96.88 73 VAL A O 1
ATOM 521 N N . GLY A 1 74 ? -3.720 -3.685 -7.468 1.00 94.12 74 GLY A N 1
ATOM 522 C CA . GLY A 1 74 ? -4.247 -4.173 -8.747 1.00 94.12 74 GLY A CA 1
ATOM 523 C C . GLY A 1 74 ? -3.672 -3.432 -9.962 1.00 94.12 74 GLY A C 1
ATOM 524 O O . GLY A 1 74 ? -4.358 -3.264 -10.966 1.00 94.12 74 GLY A O 1
ATOM 525 N N . GLY A 1 75 ? -2.434 -2.937 -9.856 1.00 92.50 75 GLY A N 1
ATOM 526 C CA . GLY A 1 75 ? -1.774 -2.130 -10.887 1.00 92.50 75 GLY A CA 1
ATOM 527 C C . GLY A 1 75 ? -2.169 -0.647 -10.912 1.00 92.50 75 GLY A C 1
ATOM 528 O O . GLY A 1 75 ? -1.676 0.081 -11.769 1.00 92.50 75 GLY A O 1
ATOM 529 N N . THR A 1 76 ? -3.019 -0.185 -9.991 1.00 93.31 76 THR A N 1
ATOM 530 C CA . THR A 1 76 ? -3.388 1.233 -9.858 1.00 93.31 76 THR A CA 1
ATOM 531 C C . THR A 1 76 ? -2.585 1.880 -8.740 1.00 93.31 76 THR A C 1
ATOM 533 O O . THR A 1 76 ? -2.632 1.409 -7.606 1.00 93.31 76 THR A O 1
ATOM 536 N N . GLU A 1 77 ? -1.863 2.955 -9.049 1.00 94.44 77 GLU A N 1
ATOM 537 C CA . GLU A 1 77 ? -1.136 3.749 -8.056 1.00 94.44 77 GLU A CA 1
ATOM 538 C C . GLU A 1 77 ? -2.107 4.515 -7.149 1.00 94.44 77 GLU A C 1
ATOM 540 O O . GLU A 1 77 ? -3.064 5.135 -7.623 1.00 94.44 77 GLU A O 1
ATOM 545 N N . LEU A 1 78 ? -1.876 4.442 -5.839 1.00 94.69 78 LEU A N 1
ATOM 546 C CA . LEU A 1 78 ? -2.706 5.095 -4.836 1.00 94.69 78 LEU A CA 1
ATOM 547 C C . LEU A 1 78 ? -2.178 6.490 -4.510 1.00 94.69 78 LEU A C 1
ATOM 549 O O . LEU A 1 78 ? -0.980 6.703 -4.340 1.00 94.69 78 LEU A O 1
ATOM 553 N N . ALA A 1 79 ? -3.100 7.433 -4.333 1.00 93.56 79 ALA A N 1
ATOM 554 C CA . ALA A 1 79 ? -2.766 8.758 -3.834 1.00 93.56 79 ALA A CA 1
ATOM 555 C C . ALA A 1 79 ? -2.597 8.739 -2.302 1.00 93.56 79 ALA A C 1
ATOM 557 O O . ALA A 1 79 ? -3.325 8.010 -1.616 1.00 93.56 79 ALA A O 1
ATOM 558 N N . PRO A 1 80 ? -1.707 9.577 -1.740 1.00 92.50 80 PRO A N 1
ATOM 559 C CA . PRO A 1 80 ? -1.667 9.821 -0.303 1.00 92.50 80 PRO A CA 1
ATOM 560 C C . PRO A 1 80 ? -3.041 10.256 0.222 1.00 92.50 80 PRO A C 1
ATOM 562 O O . PRO A 1 80 ? -3.759 11.019 -0.433 1.00 92.50 80 PRO A O 1
ATOM 565 N N . ALA A 1 81 ? -3.421 9.771 1.401 1.00 90.69 81 ALA A N 1
ATOM 566 C CA . ALA A 1 81 ? -4.653 10.196 2.050 1.00 90.69 81 ALA A CA 1
ATOM 567 C C . ALA A 1 81 ? -4.547 11.670 2.478 1.00 90.69 81 ALA A C 1
ATOM 569 O O . ALA A 1 81 ? -3.481 12.150 2.855 1.00 90.69 81 ALA A O 1
ATOM 570 N N . ALA A 1 82 ? -5.670 12.393 2.434 1.00 82.25 82 ALA A N 1
ATOM 571 C CA . ALA A 1 82 ? -5.705 13.806 2.819 1.00 82.25 82 ALA A CA 1
ATOM 572 C C . ALA A 1 82 ? -5.401 14.024 4.312 1.00 82.25 82 ALA A C 1
ATOM 574 O O . ALA A 1 82 ? -4.883 15.074 4.690 1.00 82.25 82 ALA A O 1
ATOM 575 N N . GLU A 1 83 ? -5.720 13.038 5.153 1.00 77.00 83 GLU A N 1
ATOM 576 C CA . GLU A 1 83 ? -5.388 13.057 6.573 1.00 77.00 83 GLU A CA 1
ATOM 577 C C . GLU A 1 83 ? -4.055 12.340 6.794 1.00 77.00 83 GLU A C 1
ATOM 579 O O . GLU A 1 83 ? -3.959 11.117 6.682 1.00 77.00 83 GLU A O 1
ATOM 584 N N . ALA A 1 84 ? -3.013 13.120 7.081 1.00 64.31 84 ALA A N 1
ATOM 585 C CA . ALA A 1 84 ? -1.705 12.592 7.438 1.00 64.31 84 ALA A CA 1
ATOM 586 C C . ALA A 1 84 ? -1.723 12.127 8.903 1.00 64.31 84 ALA A C 1
ATOM 588 O O . ALA A 1 84 ? -1.918 12.935 9.813 1.00 64.31 84 ALA A O 1
ATOM 589 N N . GLY A 1 85 ? -1.542 10.824 9.116 1.00 73.44 85 GLY A N 1
ATOM 590 C CA . GLY A 1 85 ? -1.243 10.247 10.428 1.00 73.44 85 GLY A CA 1
ATOM 591 C C . GLY A 1 85 ? 0.265 10.109 10.658 1.00 73.44 85 GLY A C 1
ATOM 592 O O . GLY A 1 85 ? 1.071 10.532 9.835 1.00 73.44 85 GLY A O 1
ATOM 593 N N . ASP A 1 86 ? 0.648 9.451 11.754 1.00 85.31 86 ASP A N 1
ATOM 594 C CA . ASP A 1 86 ? 2.059 9.160 12.075 1.00 85.31 86 ASP A CA 1
ATOM 595 C C . ASP A 1 86 ? 2.705 8.130 11.126 1.00 85.31 86 ASP A C 1
ATOM 597 O O . ASP A 1 86 ? 3.921 7.944 11.135 1.00 85.31 86 ASP A O 1
ATOM 601 N N . LEU A 1 87 ? 1.890 7.437 10.325 1.00 91.06 87 LEU A N 1
ATOM 602 C CA . LEU A 1 87 ? 2.310 6.418 9.368 1.00 91.06 87 LEU A CA 1
ATOM 603 C C . LEU A 1 87 ? 1.879 6.798 7.943 1.00 91.06 87 LEU A C 1
ATOM 605 O O . LEU A 1 87 ? 0.778 7.343 7.773 1.00 91.06 87 LEU A O 1
ATOM 609 N N . PRO A 1 88 ? 2.672 6.435 6.914 1.00 92.88 88 PRO A N 1
ATOM 610 C CA . PRO A 1 88 ? 2.282 6.573 5.514 1.00 92.88 88 PRO A CA 1
ATOM 611 C C . PRO A 1 88 ? 0.899 5.967 5.261 1.00 92.88 88 PRO A C 1
ATOM 613 O O . PRO A 1 88 ? 0.667 4.777 5.497 1.00 92.88 88 PRO A O 1
ATOM 616 N N . THR A 1 89 ? -0.035 6.808 4.818 1.00 94.06 89 THR A N 1
ATOM 617 C CA . THR A 1 89 ? -1.444 6.446 4.638 1.00 94.06 89 THR A CA 1
ATOM 618 C C . THR A 1 89 ? -1.930 6.889 3.263 1.00 94.06 89 THR A C 1
ATOM 620 O O . THR A 1 89 ? -1.682 8.016 2.838 1.00 94.06 89 THR A O 1
ATOM 623 N N . TYR A 1 90 ? -2.643 6.000 2.577 1.00 94.81 90 TYR A N 1
ATOM 624 C CA . TYR A 1 90 ? -3.067 6.145 1.187 1.00 94.81 90 TYR A CA 1
ATOM 625 C C . TYR A 1 90 ? -4.579 5.975 1.065 1.00 94.81 90 TYR A C 1
ATOM 627 O O . TYR A 1 90 ? -5.188 5.169 1.777 1.00 94.81 90 TYR A O 1
ATOM 635 N N . ALA A 1 91 ? -5.192 6.728 0.156 1.00 95.00 91 ALA A N 1
ATOM 636 C CA . ALA A 1 91 ? -6.599 6.568 -0.177 1.00 95.00 91 ALA A CA 1
ATOM 637 C C . ALA A 1 91 ? -6.776 5.261 -0.962 1.00 95.00 91 ALA A C 1
ATOM 639 O O . ALA A 1 91 ? -6.339 5.159 -2.107 1.00 95.00 91 ALA A O 1
ATOM 640 N N . LEU A 1 92 ? -7.391 4.256 -0.334 1.00 94.81 92 LEU A N 1
ATOM 641 C CA . LEU A 1 92 ? -7.583 2.940 -0.944 1.00 94.81 92 LEU A CA 1
ATOM 642 C C . LEU A 1 92 ? -8.855 2.906 -1.791 1.00 94.81 92 LEU A C 1
ATOM 644 O O . LEU A 1 92 ? -8.860 2.394 -2.909 1.00 94.81 92 LEU A O 1
ATOM 648 N N . GLY A 1 93 ? -9.940 3.451 -1.245 1.00 92.25 93 GLY A N 1
ATOM 649 C CA . GLY A 1 93 ? -11.256 3.413 -1.863 1.00 92.25 93 GLY A CA 1
ATOM 650 C C . GLY A 1 93 ? -11.685 2.012 -2.307 1.00 92.25 93 GLY A C 1
ATOM 651 O O . GLY A 1 93 ? -11.569 1.037 -1.560 1.00 92.25 93 GLY A O 1
ATOM 652 N N . GLU A 1 94 ? -12.184 1.911 -3.540 1.00 92.81 94 GLU A N 1
ATOM 653 C CA . GLU A 1 94 ? -12.677 0.655 -4.131 1.00 92.81 94 GLU A CA 1
ATOM 654 C C . GLU A 1 94 ? -11.561 -0.212 -4.752 1.00 92.81 94 GLU A C 1
ATOM 656 O O . GLU A 1 94 ? -11.838 -1.279 -5.311 1.00 92.81 94 GLU A O 1
ATOM 661 N N . ALA A 1 95 ? -10.294 0.222 -4.670 1.00 94.06 95 ALA A N 1
ATOM 662 C CA . ALA A 1 95 ? -9.173 -0.549 -5.194 1.00 94.06 95 ALA A CA 1
ATOM 663 C C . ALA A 1 95 ? -9.058 -1.902 -4.471 1.00 94.06 95 ALA A C 1
ATOM 665 O O . ALA A 1 95 ? -9.217 -2.007 -3.250 1.00 94.06 95 ALA A O 1
ATOM 666 N N . HIS A 1 96 ? -8.791 -2.948 -5.247 1.00 95.69 96 HIS A N 1
ATOM 667 C CA . HIS A 1 96 ? -8.697 -4.329 -4.785 1.00 95.69 96 HIS A CA 1
ATOM 668 C C . HIS A 1 96 ? -7.701 -5.115 -5.647 1.00 95.69 96 HIS A C 1
ATOM 670 O O . HIS A 1 96 ? -7.337 -4.695 -6.747 1.00 95.69 96 HIS A O 1
ATOM 676 N N . GLY A 1 97 ? -7.262 -6.270 -5.146 1.00 96.06 97 GLY A N 1
ATOM 677 C 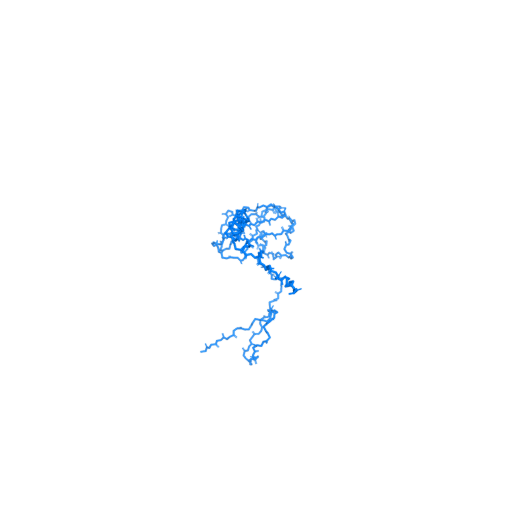CA . GLY A 1 97 ? -6.281 -7.129 -5.809 1.00 96.06 97 GLY A CA 1
ATOM 678 C C . GLY A 1 97 ? -4.892 -7.071 -5.162 1.00 96.06 97 GLY A C 1
ATOM 679 O O . GLY A 1 97 ? -4.783 -6.735 -3.982 1.00 96.06 97 GLY A O 1
ATOM 680 N N . PRO A 1 98 ? -3.826 -7.458 -5.886 1.00 96.50 98 PRO A N 1
ATOM 681 C CA . PRO A 1 98 ? -2.480 -7.542 -5.323 1.00 96.50 98 PRO A CA 1
ATOM 682 C C . PRO A 1 98 ? -1.969 -6.167 -4.884 1.00 96.50 98 PRO A C 1
ATOM 684 O O . PRO A 1 98 ? -2.115 -5.190 -5.618 1.00 96.50 98 PRO A O 1
ATOM 687 N N . LEU A 1 99 ? -1.372 -6.115 -3.695 1.00 96.25 99 LEU A N 1
ATOM 688 C CA . LEU A 1 99 ? -0.708 -4.953 -3.121 1.00 96.25 99 LEU A CA 1
ATOM 689 C C . LEU A 1 99 ? 0.789 -5.005 -3.436 1.00 96.25 99 LEU A C 1
ATOM 691 O O . LEU A 1 99 ? 1.483 -5.952 -3.062 1.00 96.25 99 LEU A O 1
ATOM 695 N N . GLU A 1 100 ? 1.289 -3.941 -4.045 1.00 94.69 100 GLU A N 1
ATOM 696 C CA . GLU A 1 100 ? 2.704 -3.716 -4.313 1.00 94.69 100 GLU A CA 1
ATOM 697 C C . GLU A 1 100 ? 3.097 -2.374 -3.694 1.00 94.69 100 GLU A C 1
ATOM 699 O O . GLU A 1 100 ? 2.447 -1.361 -3.939 1.00 94.69 100 GLU A O 1
ATOM 704 N N . PHE A 1 101 ? 4.146 -2.351 -2.876 1.00 93.75 101 PHE A N 1
ATOM 705 C CA . PHE A 1 101 ? 4.707 -1.104 -2.366 1.00 93.75 101 PHE A CA 1
ATOM 706 C C . PHE A 1 101 ? 6.213 -1.218 -2.188 1.00 93.75 101 PHE A C 1
ATOM 708 O O . PHE A 1 101 ? 6.734 -2.294 -1.881 1.00 93.75 101 PHE A O 1
ATOM 715 N N . GLY A 1 102 ? 6.905 -0.104 -2.373 1.00 91.12 102 GLY A N 1
ATOM 716 C CA . GLY A 1 102 ? 8.348 -0.023 -2.210 1.00 91.12 102 GLY A CA 1
ATOM 717 C C . GLY A 1 102 ? 8.886 1.321 -2.666 1.00 91.12 102 GLY A C 1
ATOM 718 O O . GLY A 1 102 ? 8.125 2.246 -2.946 1.00 91.12 102 GLY A O 1
ATOM 719 N N . GLU A 1 103 ? 10.208 1.413 -2.737 1.00 88.19 103 GLU A N 1
ATOM 720 C CA . GLU A 1 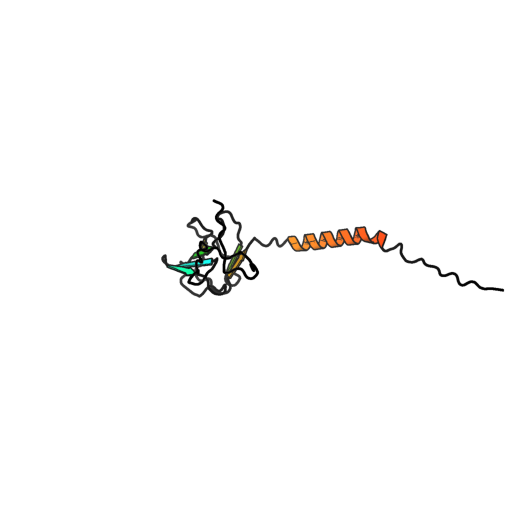103 ? 10.882 2.591 -3.274 1.00 88.19 103 GLU A CA 1
ATOM 721 C C . GLU A 1 103 ? 10.444 2.833 -4.732 1.00 88.19 103 GLU A C 1
ATOM 723 O O . GLU A 1 103 ? 10.297 1.862 -5.491 1.00 88.19 103 GLU A O 1
ATOM 728 N N . PRO A 1 104 ? 10.250 4.101 -5.141 1.00 83.94 104 PRO A N 1
ATOM 729 C CA . PRO A 1 104 ? 9.916 4.444 -6.513 1.00 83.94 104 PRO A CA 1
ATOM 730 C C . PRO A 1 104 ? 10.918 3.814 -7.474 1.00 83.94 104 PRO A C 1
ATOM 732 O O . PRO A 1 104 ? 12.135 3.985 -7.344 1.00 83.94 104 PRO A O 1
ATOM 735 N N . GLN A 1 105 ? 10.421 3.069 -8.458 1.00 71.25 105 GLN A N 1
ATOM 736 C CA . GLN A 1 105 ? 11.315 2.442 -9.422 1.00 71.25 105 GLN A CA 1
ATOM 737 C C . GLN A 1 105 ? 11.840 3.507 -10.380 1.00 71.25 105 GLN A C 1
ATOM 739 O O . GLN A 1 105 ? 11.129 3.986 -11.267 1.00 71.25 105 GLN A O 1
ATOM 744 N N . GLU A 1 106 ? 13.121 3.844 -10.247 1.00 72.50 106 GLU A N 1
ATOM 745 C CA . GLU A 1 106 ? 13.804 4.674 -11.227 1.00 72.50 106 GLU A CA 1
ATOM 746 C C . GLU A 1 106 ? 13.877 3.917 -12.561 1.00 72.50 106 GLU A C 1
ATOM 748 O O . GLU A 1 106 ? 14.798 3.141 -12.824 1.00 72.50 106 GLU A O 1
ATOM 753 N N . ALA A 1 107 ? 12.913 4.171 -13.452 1.00 69.06 107 ALA A N 1
ATOM 754 C CA . ALA A 1 107 ? 12.845 3.585 -14.798 1.00 69.06 107 ALA A CA 1
ATOM 755 C C . ALA A 1 107 ? 14.119 3.833 -15.633 1.00 69.06 107 ALA A C 1
ATOM 757 O O . ALA A 1 107 ? 14.331 3.231 -16.689 1.00 69.06 107 ALA A O 1
ATOM 758 N N . PHE A 1 108 ? 14.978 4.732 -15.155 1.00 70.31 108 PHE A N 1
ATOM 759 C CA . PHE A 1 108 ? 16.228 5.126 -15.764 1.00 70.31 108 PHE A CA 1
ATOM 760 C C . PHE A 1 108 ? 17.419 4.228 -15.317 1.00 70.31 108 PHE A C 1
ATOM 762 O O . PHE A 1 108 ? 18.434 4.135 -16.005 1.00 70.31 108 PHE A O 1
ATOM 769 N N . ALA A 1 109 ? 17.320 3.481 -14.220 1.00 72.25 109 ALA A N 1
ATOM 770 C CA . ALA A 1 109 ? 18.404 2.604 -13.770 1.00 72.25 109 ALA A CA 1
ATOM 771 C C . ALA A 1 109 ? 18.922 1.597 -14.838 1.00 72.25 109 ALA A C 1
ATOM 773 O O . A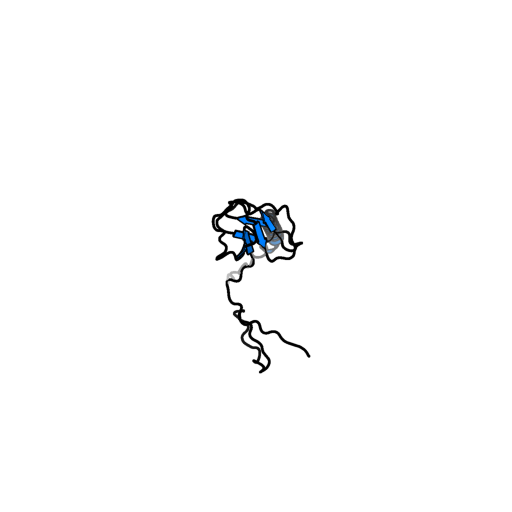LA A 1 109 ? 20.142 1.494 -15.014 1.00 72.25 109 ALA A O 1
ATOM 774 N N . PRO A 1 110 ? 18.072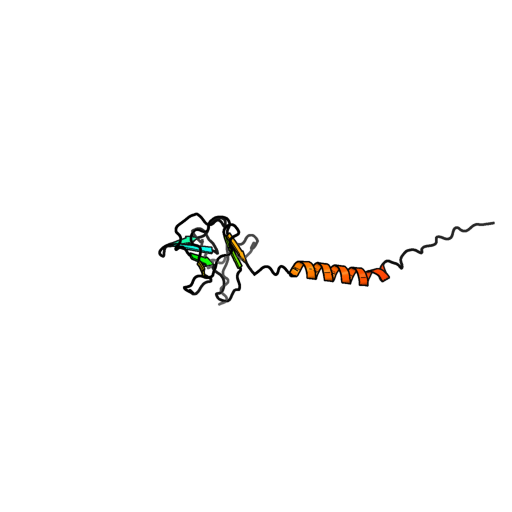 0.898 -15.628 1.00 77.62 110 PRO A N 1
ATOM 775 C CA . PRO A 1 110 ? 18.557 -0.129 -16.554 1.00 77.62 110 PRO A CA 1
ATOM 776 C C . PRO A 1 110 ? 19.331 0.423 -17.762 1.00 77.62 110 PRO A C 1
ATOM 778 O O . PRO A 1 110 ? 20.266 -0.233 -18.232 1.00 77.62 110 PRO A O 1
ATOM 781 N N . TRP A 1 111 ? 19.001 1.620 -18.276 1.00 85.94 111 TRP A N 1
ATOM 782 C CA . TRP A 1 111 ? 19.760 2.186 -19.407 1.00 85.94 111 TRP A CA 1
ATOM 783 C C . TRP A 1 111 ? 21.161 2.608 -18.977 1.00 85.94 111 TRP A C 1
ATOM 785 O O . TRP A 1 111 ? 22.105 2.462 -19.753 1.00 85.94 111 TRP A O 1
ATOM 795 N N . TRP A 1 112 ? 21.314 3.076 -17.736 1.00 87.00 112 TRP A N 1
ATOM 796 C CA . TRP A 1 112 ? 22.618 3.438 -17.199 1.00 87.00 112 TRP A CA 1
ATOM 797 C C . TRP A 1 112 ? 23.524 2.214 -17.060 1.00 87.00 112 TRP A C 1
ATOM 799 O O . TRP A 1 112 ? 24.683 2.248 -17.480 1.00 87.00 112 TRP A O 1
ATOM 809 N N . THR A 1 113 ? 22.984 1.091 -16.574 1.00 86.94 113 THR A N 1
ATOM 810 C CA . THR A 1 113 ? 23.710 -0.186 -16.545 1.00 86.94 113 THR A CA 1
ATOM 811 C C . THR A 1 113 ? 24.137 -0.621 -17.950 1.00 86.94 113 THR A C 1
ATOM 813 O O . THR A 1 113 ? 25.295 -0.989 -18.151 1.00 86.94 113 THR A O 1
ATOM 816 N N . ALA A 1 114 ? 23.247 -0.528 -18.943 1.00 88.62 114 ALA A N 1
ATOM 817 C CA . ALA A 1 114 ? 23.577 -0.865 -20.329 1.00 88.62 114 ALA A CA 1
ATOM 818 C C . ALA A 1 114 ? 24.672 0.049 -20.912 1.00 88.62 114 ALA A C 1
ATOM 820 O O . ALA A 1 114 ? 25.601 -0.435 -21.564 1.00 88.62 114 ALA A O 1
ATOM 821 N N . ALA A 1 115 ? 24.606 1.355 -20.638 1.00 92.00 115 ALA A N 1
ATOM 822 C CA . ALA A 1 115 ? 25.616 2.321 -21.061 1.00 92.00 115 ALA A CA 1
ATOM 823 C C . ALA A 1 115 ? 26.987 2.020 -20.437 1.00 92.00 115 ALA A C 1
ATOM 825 O O . ALA A 1 115 ? 27.996 2.004 -21.143 1.00 92.00 115 ALA A O 1
ATOM 826 N N . LEU A 1 116 ? 27.028 1.709 -19.138 1.00 93.19 116 LEU A N 1
ATOM 827 C CA . LEU A 1 116 ? 28.256 1.319 -18.443 1.00 93.19 116 LEU A CA 1
ATOM 828 C C . LEU A 1 116 ? 28.871 0.043 -19.028 1.00 93.19 116 LEU A C 1
ATOM 830 O O . LEU A 1 116 ? 30.080 0.006 -19.260 1.00 93.19 116 LEU A O 1
ATOM 834 N N . ILE A 1 117 ? 28.058 -0.976 -19.321 1.00 93.00 117 ILE A N 1
ATOM 835 C CA . ILE A 1 117 ? 28.530 -2.212 -19.966 1.00 93.00 117 ILE A CA 1
ATOM 836 C C . ILE A 1 117 ? 29.112 -1.910 -21.354 1.00 93.00 117 ILE A C 1
ATOM 838 O O . ILE A 1 117 ? 30.181 -2.420 -21.693 1.00 93.00 117 ILE A O 1
ATOM 842 N N . ALA A 1 118 ? 28.455 -1.056 -22.143 1.00 92.56 118 ALA A N 1
ATOM 843 C CA . ALA A 1 118 ? 28.941 -0.667 -23.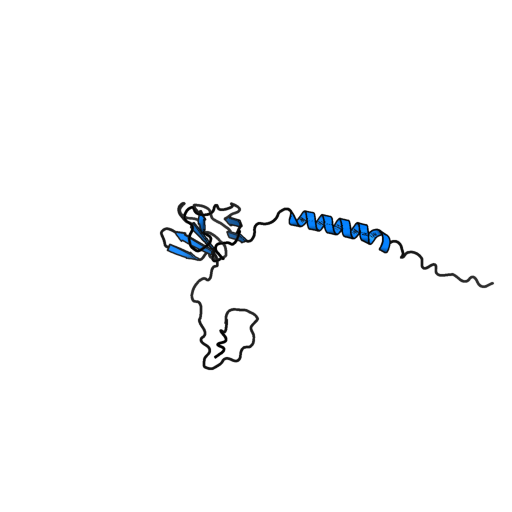466 1.00 92.56 118 ALA A CA 1
ATOM 844 C C . ALA A 1 118 ? 30.286 0.079 -23.394 1.00 92.56 118 ALA A C 1
ATOM 846 O O . ALA A 1 118 ? 31.199 -0.214 -24.171 1.00 92.56 118 ALA A O 1
ATOM 847 N N . ILE A 1 119 ? 30.438 0.996 -22.432 1.00 93.81 119 ILE A N 1
ATOM 848 C CA . ILE A 1 119 ? 31.704 1.698 -22.173 1.00 93.81 119 ILE A CA 1
ATOM 849 C C . ILE A 1 119 ? 32.792 0.694 -21.776 1.00 93.81 119 ILE A C 1
ATOM 851 O O . ILE A 1 119 ? 33.885 0.719 -22.342 1.00 93.81 119 ILE A O 1
ATOM 855 N N . LEU A 1 120 ? 32.495 -0.224 -20.851 1.00 92.06 120 LEU A N 1
ATOM 856 C CA . LEU A 1 120 ? 33.447 -1.240 -20.402 1.00 92.06 120 LEU A CA 1
ATOM 857 C C . LEU A 1 120 ? 33.912 -2.134 -21.564 1.00 92.06 120 LEU A C 1
ATOM 859 O O . LEU A 1 120 ? 35.105 -2.406 -21.693 1.00 92.06 120 LEU A O 1
ATOM 863 N N . ALA A 1 121 ? 32.992 -2.547 -22.440 1.00 88.12 121 ALA A N 1
ATOM 864 C CA . ALA A 1 121 ? 33.305 -3.347 -23.621 1.00 88.12 121 ALA A CA 1
ATOM 865 C C . ALA A 1 121 ? 34.225 -2.600 -24.603 1.00 88.12 121 ALA A C 1
ATOM 867 O O . ALA A 1 121 ? 35.172 -3.189 -25.128 1.00 88.12 121 ALA A O 1
ATOM 868 N N . LEU A 1 122 ? 33.995 -1.298 -24.810 1.00 87.81 122 LEU A N 1
ATOM 869 C CA . LEU A 1 122 ? 34.850 -0.462 -25.655 1.00 87.81 122 LEU A CA 1
ATOM 870 C C . LEU A 1 122 ? 36.264 -0.318 -25.071 1.00 87.81 122 LEU A C 1
ATOM 872 O O . LEU A 1 122 ? 37.246 -0.421 -25.805 1.00 87.81 122 LEU A O 1
ATOM 876 N N . LEU A 1 123 ? 36.377 -0.126 -23.753 1.00 86.12 123 LEU A N 1
ATOM 877 C CA . LEU A 1 123 ? 37.669 -0.043 -23.062 1.00 86.12 123 LEU A CA 1
ATOM 878 C C . LEU A 1 123 ? 38.414 -1.388 -23.026 1.00 86.12 123 LEU A C 1
ATOM 880 O O . LEU A 1 123 ? 39.644 -1.400 -23.017 1.00 86.12 123 LEU A O 1
ATOM 884 N N . ALA A 1 124 ? 37.696 -2.513 -23.022 1.00 78.75 124 ALA A N 1
ATOM 885 C CA . ALA A 1 124 ? 38.278 -3.855 -23.056 1.00 78.75 124 ALA A CA 1
ATOM 886 C C . ALA A 1 124 ? 38.688 -4.313 -24.471 1.00 78.75 124 ALA A C 1
ATOM 888 O O . ALA A 1 124 ? 39.494 -5.233 -24.609 1.00 78.75 124 ALA A O 1
ATOM 889 N N . ALA A 1 125 ? 38.188 -3.675 -25.533 1.00 64.62 125 ALA A N 1
ATOM 890 C CA . ALA A 1 125 ? 38.524 -4.019 -26.916 1.00 64.62 125 ALA A CA 1
ATOM 891 C C . ALA A 1 125 ? 40.045 -4.103 -27.217 1.00 64.62 125 ALA A C 1
ATOM 893 O O . ALA A 1 125 ? 40.461 -5.076 -27.853 1.00 64.62 125 ALA A O 1
ATOM 894 N N . PRO A 1 126 ? 40.916 -3.179 -26.754 1.00 68.38 126 PRO A N 1
ATOM 895 C CA . PRO A 1 126 ? 42.355 -3.283 -27.008 1.00 68.38 126 PRO A CA 1
ATOM 896 C C . PRO A 1 126 ? 43.057 -4.435 -26.266 1.00 68.38 126 PRO A C 1
ATOM 898 O O . PRO A 1 126 ? 44.155 -4.816 -26.671 1.00 68.38 126 PRO A O 1
ATOM 901 N N . THR A 1 127 ? 42.469 -5.024 -25.216 1.00 60.53 127 THR A N 1
ATOM 902 C CA . THR A 1 127 ? 43.131 -6.078 -24.419 1.00 60.53 127 THR A CA 1
ATOM 903 C C . THR A 1 127 ? 42.903 -7.489 -24.969 1.00 60.53 127 THR A C 1
ATOM 905 O O . THR A 1 127 ? 43.725 -8.371 -24.731 1.00 60.53 127 THR A O 1
ATOM 908 N N . MET A 1 128 ? 41.850 -7.705 -25.767 1.00 56.09 128 MET A N 1
ATOM 909 C CA . MET A 1 128 ? 41.567 -9.006 -26.397 1.00 56.09 128 MET A CA 1
ATOM 910 C C . MET A 1 128 ? 42.309 -9.225 -27.727 1.00 56.09 128 MET A C 1
ATOM 912 O O . MET A 1 128 ? 42.486 -10.363 -28.155 1.00 56.09 128 MET A O 1
ATOM 916 N N . ALA A 1 129 ? 42.787 -8.161 -28.379 1.00 57.06 129 ALA A N 1
ATOM 917 C CA . ALA A 1 129 ? 43.459 -8.255 -29.680 1.00 57.06 129 ALA A CA 1
ATOM 918 C C . ALA A 1 129 ? 44.930 -8.728 -29.605 1.00 57.06 129 ALA A C 1
ATOM 920 O O . ALA A 1 129 ? 45.513 -9.075 -30.630 1.00 57.06 129 ALA A O 1
ATOM 921 N N . THR A 1 130 ? 45.537 -8.793 -28.413 1.00 52.47 130 THR A N 1
ATOM 922 C CA . THR A 1 130 ? 46.971 -9.118 -28.228 1.00 52.47 130 THR A CA 1
ATOM 923 C C . THR A 1 130 ? 47.240 -10.613 -27.953 1.00 52.47 130 THR A C 1
ATOM 925 O O . THR A 1 130 ? 48.255 -10.997 -27.382 1.00 52.47 130 THR A O 1
ATOM 928 N N . GLY A 1 131 ? 46.315 -11.493 -28.345 1.00 56.22 131 GLY A N 1
ATOM 929 C CA . GLY A 1 131 ? 46.351 -12.926 -28.023 1.00 56.22 131 GLY A CA 1
ATOM 930 C C . GLY A 1 131 ? 46.267 -13.872 -29.219 1.00 56.22 131 GLY A C 1
ATOM 931 O O . GLY A 1 131 ? 45.794 -14.988 -29.057 1.00 56.22 131 GLY A O 1
ATOM 932 N N . SER A 1 132 ? 46.681 -13.465 -30.422 1.00 54.47 132 SER A N 1
ATOM 933 C CA . SER A 1 132 ? 46.748 -14.365 -31.585 1.00 54.47 132 SER A CA 1
ATOM 934 C C . SER A 1 132 ? 48.138 -14.315 -32.209 1.00 54.47 132 SER A C 1
ATOM 936 O O . SER A 1 132 ? 48.383 -13.581 -33.163 1.00 54.47 132 SER A O 1
ATOM 938 N N . GLY A 1 133 ? 49.079 -15.070 -31.639 1.00 59.78 133 GLY A N 1
ATOM 939 C CA . GLY A 1 133 ? 50.465 -15.039 -32.106 1.00 59.78 133 GLY A CA 1
ATOM 940 C C . GLY A 1 133 ? 51.417 -16.063 -31.494 1.00 59.78 133 GLY A C 1
ATOM 941 O O . GLY A 1 133 ? 52.593 -15.759 -31.350 1.00 59.78 133 GLY A O 1
ATOM 942 N N . ALA A 1 134 ? 50.967 -17.271 -31.143 1.00 51.78 134 ALA A N 1
ATOM 943 C CA . ALA A 1 134 ? 51.888 -18.378 -30.865 1.00 51.78 134 ALA A CA 1
ATOM 944 C C . ALA A 1 134 ? 52.180 -19.136 -32.174 1.00 51.78 134 ALA A C 1
ATOM 946 O O . ALA A 1 134 ? 51.559 -20.154 -32.474 1.00 51.78 134 ALA A O 1
ATOM 947 N N . ARG A 1 135 ? 53.109 -18.615 -32.989 1.00 57.31 135 ARG A N 1
ATOM 948 C CA . ARG A 1 135 ? 53.651 -19.319 -34.164 1.00 57.31 135 ARG A CA 1
ATOM 949 C C . ARG A 1 135 ? 54.536 -20.463 -33.659 1.00 57.31 135 ARG A C 1
ATOM 951 O O . ARG A 1 135 ? 55.670 -20.232 -33.252 1.00 57.31 135 ARG A O 1
ATOM 958 N N . ARG A 1 136 ? 53.999 -21.686 -33.629 1.00 58.03 136 ARG A N 1
ATOM 959 C CA . ARG A 1 136 ? 54.778 -22.908 -33.389 1.00 58.03 136 ARG A CA 1
ATOM 960 C C . ARG A 1 136 ? 55.707 -23.084 -34.59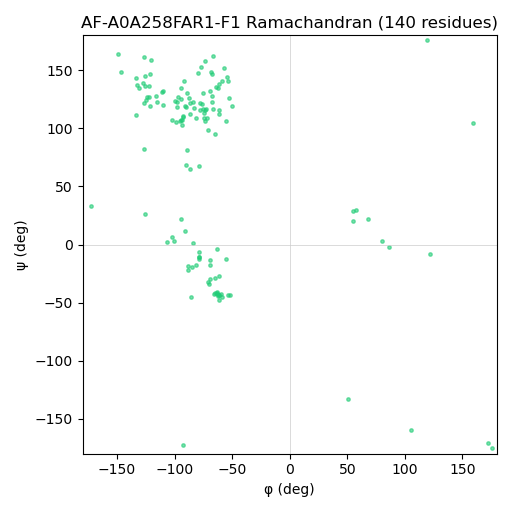4 1.00 58.03 136 ARG A C 1
ATOM 962 O O . ARG A 1 136 ? 55.233 -23.137 -35.722 1.00 58.03 136 ARG A O 1
ATOM 969 N N . GLY A 1 137 ? 57.015 -23.025 -34.357 1.00 56.44 137 GLY A N 1
ATOM 970 C CA . GLY A 1 137 ? 58.019 -23.276 -35.383 1.00 56.44 137 GLY A CA 1
ATOM 971 C C . GLY A 1 137 ? 58.065 -24.764 -35.685 1.00 56.44 137 GLY A C 1
ATOM 972 O O . GLY A 1 137 ? 58.417 -25.547 -34.804 1.00 56.44 137 GLY A O 1
ATOM 973 N N . ASP A 1 138 ? 57.711 -25.132 -36.909 1.00 54.56 138 ASP A N 1
ATOM 974 C CA . ASP A 1 138 ? 58.041 -26.443 -37.447 1.00 54.56 138 ASP A CA 1
ATOM 975 C C . ASP A 1 138 ? 59.490 -26.366 -37.938 1.00 54.56 138 ASP A C 1
ATOM 977 O O . ASP A 1 138 ? 59.821 -25.623 -38.864 1.00 54.56 138 ASP A O 1
ATOM 981 N N . GLY A 1 139 ? 60.375 -27.042 -37.205 1.00 50.88 139 GLY A N 1
ATOM 982 C CA . GLY A 1 139 ? 61.759 -27.252 -37.598 1.00 50.88 139 GLY A CA 1
ATOM 983 C C . GLY A 1 139 ? 61.801 -28.264 -38.733 1.00 50.88 139 GLY A C 1
ATOM 984 O O . GLY A 1 139 ? 61.414 -29.415 -38.548 1.00 50.88 139 GLY A O 1
ATOM 985 N N . GLU A 1 140 ? 62.260 -27.821 -39.895 1.00 53.34 140 GLU A N 1
ATOM 986 C CA . GLU A 1 140 ? 62.578 -28.687 -41.022 1.00 53.34 140 GLU A CA 1
ATOM 987 C C . GLU A 1 140 ? 64.074 -29.012 -40.930 1.00 53.34 140 GLU A C 1
ATOM 989 O O . GLU A 1 140 ? 64.925 -28.154 -41.172 1.00 53.34 140 GLU A O 1
ATOM 994 N N . GLU A 1 141 ? 64.388 -30.222 -40.462 1.00 52.62 141 GLU A N 1
ATOM 995 C CA . GLU A 1 141 ? 65.745 -30.769 -40.502 1.00 52.62 141 GLU A CA 1
ATOM 996 C C . GLU A 1 141 ? 66.076 -31.218 -41.931 1.00 52.62 141 GLU A C 1
ATOM 998 O O . GLU A 1 141 ? 65.303 -31.950 -42.554 1.00 52.62 141 GLU A O 1
ATOM 1003 N N . ALA A 1 142 ? 67.241 -30.793 -42.425 1.00 54.31 142 ALA A N 1
ATOM 1004 C CA . ALA A 1 142 ? 67.903 -31.320 -43.615 1.00 54.31 142 ALA A CA 1
ATOM 1005 C C . ALA A 1 142 ? 69.401 -31.484 -43.335 1.00 54.31 142 ALA A C 1
ATOM 1007 O O . ALA A 1 142 ? 69.982 -30.567 -42.707 1.00 54.31 142 ALA A O 1
#

Solvent-accessible surface area (backbone atoms only — not comparable to full-atom values): 9138 Å² total; per-residue (Å²): 137,87,86,82,85,76,76,90,85,56,94,82,76,87,78,72,83,83,51,100,80,68,74,82,82,79,83,82,74,83,87,49,62,37,30,38,37,47,100,85,45,79,41,60,44,55,95,47,39,42,67,78,57,62,66,82,24,32,36,38,36,81,50,65,62,87,60,72,65,43,41,28,35,56,85,42,75,52,52,72,34,93,69,81,62,86,36,42,37,25,46,41,25,62,53,33,39,52,56,47,73,44,69,67,80,63,84,62,56,65,59,52,52,50,51,51,52,53,52,50,52,62,70,45,52,74,70,67,72,79,73,82,78,85,79,78,79,82,83,82,87,131

pLDDT: mean 78.23, std 17.14, range [39.06, 96.88]

Nearest PDB structures (foldseek):
  8es8-assembly1_F  TM=4.820E-01  e=5.354E+00  Homo sapiens
  1a47-assembly1_A  TM=4.481E-01  e=6.397E+00  Thermoanaerobacterium thermosulfurigenes
  7fje-assembly1_f  TM=3.104E-01  e=7.203E+00  Homo sapiens
  4fqx-assembly1_D  TM=1.768E-01  e=5.681E+00  Homo sapiens

Secondary structure (DSSP, 8-state):
-------TT-TT-------TT-------S---SEEEEETTEEEEPBTTEEPP--TT-EEEE-S-TT---EEEETTEEPPBPSS--SS-EEE-TT--EEEEEES---TTHHHHHHHHHHHHHHHHHHHHTT------------

Sequence (142 aa):
DDEILAVGNAAGLTHSAASETAEVFTVVGLVSRANIVDGGTLTPVAEGVIPEGPSDRTLTISEPPDTDLEVRVGGTELAPAAEAGDLPTYALGEAHGPLEFGEPQEAFAPWWTAALIAILALLAAPTMATGSGARRGDGEEA